Protein AF-A0A1G5U9I2-F1 (afdb_monomer_lite)

Foldseek 3Di:
DFVVVCVVVVVCVVVVCVVPVVDDDDDDTDPDDDDCVVVVNPDDDDQDPDDDDPVPDDDDDPDHDDDDDDDDPVVVVVDDPDPVCCVVDDD

Secondary structure (DSSP, 8-state):
--HHHHHHHHHHHHHHHHH-TT--------SS---TTTTT-S------SS----TTS---------------HHHHHHS-S-SGGGGGS--

Radius of gyration: 18.88 Å; chains: 1; bounding box: 39×28×46 Å

pLDDT: mean 84.23, std 10.78, range [50.5, 97.81]

Sequence (91 aa):
MVAGLTDIVGAHTRGLLARYPKVRLQLVVTDRPVDLIEERIDVALRVRRAPTSDASLTMRTLGSSRRILVAAPQVARSLTPDIAALGAVPG

Structure (mmCIF, N/CA/C/O backbone):
data_AF-A0A1G5U9I2-F1
#
_entry.id   AF-A0A1G5U9I2-F1
#
loop_
_atom_site.group_PDB
_atom_site.id
_atom_site.type_symbol
_atom_site.label_atom_id
_atom_site.label_alt_id
_atom_site.label_comp_id
_atom_site.label_asym_id
_atom_site.label_entity_id
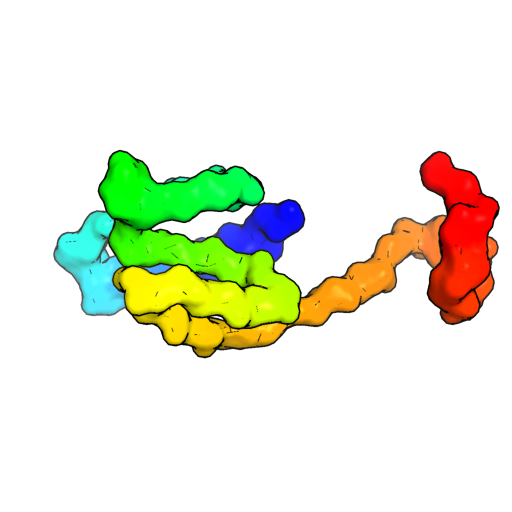_atom_site.label_seq_id
_atom_site.pdbx_PDB_ins_code
_atom_site.Cartn_x
_atom_site.Cartn_y
_atom_site.Cartn_z
_atom_site.occupancy
_atom_site.B_iso_or_equiv
_atom_site.auth_seq_id
_atom_site.auth_comp_id
_atom_site.auth_asym_id
_atom_site.auth_atom_id
_atom_site.pdbx_PDB_model_num
ATOM 1 N N . MET A 1 1 ? 0.089 3.755 -8.634 1.00 50.72 1 MET A N 1
ATOM 2 C CA . MET A 1 1 ? 0.139 2.264 -8.760 1.00 50.72 1 MET A CA 1
ATOM 3 C C . MET A 1 1 ? -0.747 1.705 -7.656 1.00 50.72 1 MET A C 1
ATOM 5 O O . MET A 1 1 ? -0.248 1.194 -6.663 1.00 50.72 1 MET A O 1
ATOM 9 N N . VAL A 1 2 ? -2.058 1.910 -7.790 1.00 50.50 2 VAL A N 1
ATOM 10 C CA . VAL A 1 2 ? -3.024 1.711 -6.691 1.00 50.50 2 VAL A CA 1
ATOM 11 C C . VAL A 1 2 ? -3.742 0.376 -6.789 1.00 50.50 2 VAL A C 1
ATOM 13 O O . VAL A 1 2 ? -4.093 -0.199 -5.767 1.00 50.50 2 VAL A O 1
ATOM 16 N N . ALA A 1 3 ? -3.902 -0.144 -8.010 1.00 55.25 3 ALA A N 1
ATOM 17 C CA . ALA A 1 3 ? -4.742 -1.307 -8.283 1.00 55.25 3 ALA A CA 1
ATOM 18 C C . ALA A 1 3 ? -4.363 -2.540 -7.441 1.00 55.25 3 ALA A C 1
ATOM 20 O O . ALA A 1 3 ? -5.227 -3.140 -6.814 1.00 55.25 3 ALA A O 1
ATOM 21 N N . GLY A 1 4 ? -3.068 -2.855 -7.326 1.00 64.88 4 GLY A N 1
ATOM 22 C CA . GLY A 1 4 ? -2.642 -4.098 -6.674 1.00 64.88 4 GLY A CA 1
ATOM 23 C C . GLY A 1 4 ? -2.893 -4.170 -5.163 1.00 64.88 4 GLY A C 1
ATOM 24 O O . GLY A 1 4 ? -3.024 -5.265 -4.627 1.00 64.88 4 GLY A O 1
ATOM 25 N N . LEU A 1 5 ? -2.958 -3.036 -4.452 1.00 72.88 5 LEU A N 1
ATOM 26 C CA . LEU A 1 5 ? -3.169 -3.062 -2.999 1.00 72.88 5 LEU A CA 1
ATOM 27 C C . LEU A 1 5 ? -4.647 -3.260 -2.644 1.00 72.88 5 LEU A C 1
ATOM 29 O O . LEU A 1 5 ? -4.945 -3.939 -1.663 1.00 72.88 5 LEU A O 1
ATOM 33 N N . THR A 1 6 ? -5.563 -2.711 -3.445 1.00 75.62 6 THR A N 1
ATOM 34 C CA . THR A 1 6 ? -7.006 -2.864 -3.222 1.00 75.62 6 THR A CA 1
ATOM 35 C C . THR A 1 6 ? -7.432 -4.325 -3.327 1.00 75.62 6 THR A C 1
ATOM 37 O O . THR A 1 6 ? -8.196 -4.779 -2.479 1.00 75.62 6 THR A O 1
ATOM 40 N N . ASP A 1 7 ? -6.882 -5.085 -4.276 1.00 79.44 7 ASP A N 1
ATOM 41 C CA . ASP A 1 7 ? -7.186 -6.515 -4.427 1.00 79.44 7 ASP A CA 1
ATOM 42 C C . ASP A 1 7 ? -6.734 -7.328 -3.202 1.00 79.44 7 ASP A C 1
ATOM 44 O O . ASP A 1 7 ? -7.488 -8.145 -2.667 1.00 79.44 7 ASP A O 1
ATOM 48 N N . ILE A 1 8 ? -5.522 -7.054 -2.702 1.00 82.88 8 ILE A N 1
ATOM 49 C CA . ILE A 1 8 ? -4.955 -7.728 -1.522 1.00 82.88 8 ILE A CA 1
ATOM 50 C C . ILE A 1 8 ? -5.787 -7.421 -0.274 1.00 82.88 8 ILE A C 1
ATOM 52 O O . ILE A 1 8 ? -6.165 -8.328 0.468 1.00 82.88 8 ILE A O 1
ATOM 56 N N . VAL A 1 9 ? -6.085 -6.142 -0.033 1.00 85.75 9 VAL A N 1
ATOM 57 C CA . VAL A 1 9 ? -6.856 -5.717 1.142 1.00 85.75 9 VAL A CA 1
ATOM 58 C C . VAL A 1 9 ? -8.291 -6.227 1.047 1.00 85.75 9 VAL A C 1
ATOM 60 O O . VAL A 1 9 ? -8.814 -6.773 2.021 1.00 85.75 9 VAL A O 1
ATOM 63 N N . GLY A 1 10 ? -8.906 -6.115 -0.131 1.00 85.19 10 GLY A N 1
ATOM 64 C CA . GLY A 1 10 ? -10.265 -6.566 -0.417 1.00 85.19 10 GLY A CA 1
ATOM 65 C C . GLY A 1 10 ? -10.469 -8.032 -0.052 1.00 85.19 10 GLY A C 1
ATOM 66 O O . GLY A 1 10 ? -11.412 -8.351 0.676 1.00 85.19 10 GLY A O 1
ATOM 67 N N . ALA A 1 11 ? -9.528 -8.902 -0.432 1.00 86.19 11 ALA A N 1
ATOM 68 C CA . ALA A 1 11 ? -9.568 -10.328 -0.113 1.00 86.19 11 ALA A CA 1
ATOM 69 C C . ALA A 1 11 ? -9.638 -10.628 1.399 1.00 86.19 11 ALA A C 1
ATOM 71 O O . ALA A 1 11 ? -10.111 -11.692 1.796 1.00 86.19 11 ALA A O 1
ATOM 72 N N . HIS A 1 12 ? -9.177 -9.718 2.263 1.00 89.94 12 HIS A N 1
ATOM 73 C CA . HIS A 1 12 ? -9.129 -9.924 3.716 1.00 89.94 12 HIS A CA 1
ATOM 74 C C . HIS A 1 12 ? -10.288 -9.2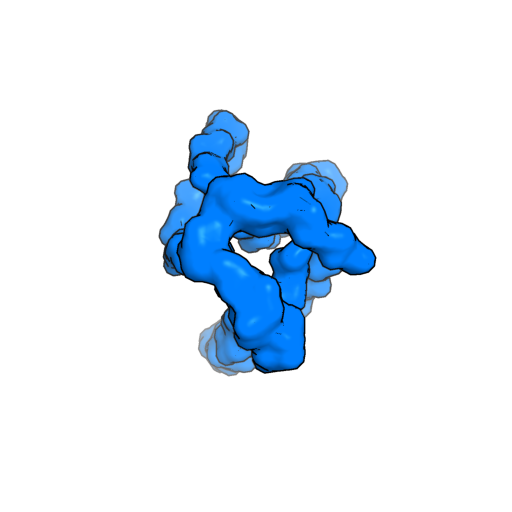59 4.470 1.00 89.94 12 HIS A C 1
ATOM 76 O O . HIS A 1 12 ? -10.612 -9.677 5.585 1.00 89.94 12 HIS A O 1
ATOM 82 N N . THR A 1 13 ? -10.958 -8.270 3.869 1.00 90.81 13 THR A N 1
ATOM 83 C CA . THR A 1 13 ? -12.058 -7.532 4.518 1.00 90.81 13 THR A CA 1
ATOM 84 C C . THR A 1 13 ? -13.201 -8.440 4.965 1.00 90.81 13 THR A C 1
ATOM 86 O O . THR A 1 13 ? -13.686 -8.313 6.087 1.00 90.81 13 THR A O 1
ATOM 89 N N . ARG A 1 14 ? -13.591 -9.414 4.134 1.00 90.88 14 ARG A N 1
ATOM 90 C CA . ARG A 1 14 ? -14.667 -10.359 4.460 1.00 90.88 14 ARG A CA 1
ATOM 91 C C . ARG A 1 14 ? -14.358 -11.167 5.720 1.00 90.88 14 ARG A C 1
ATOM 93 O O . ARG A 1 14 ? -15.211 -11.284 6.594 1.00 90.88 14 ARG A O 1
ATOM 100 N N . GLY A 1 15 ? -13.141 -11.703 5.822 1.00 94.31 15 GLY A N 1
ATOM 101 C CA . GLY A 1 15 ? -12.704 -12.469 6.991 1.00 94.31 15 GLY A CA 1
ATOM 102 C C . GLY A 1 15 ? -12.626 -11.608 8.252 1.00 94.31 15 GLY A C 1
ATOM 103 O O . GLY A 1 15 ? -13.035 -12.051 9.324 1.00 94.31 15 GLY A O 1
ATOM 104 N N . LEU A 1 16 ? -12.169 -10.359 8.114 1.00 94.06 16 LEU A N 1
ATOM 105 C CA . LEU A 1 16 ? -12.130 -9.392 9.209 1.00 94.06 16 LEU A CA 1
ATOM 106 C C . LEU A 1 16 ? -13.535 -9.107 9.755 1.00 94.06 16 LEU A C 1
ATOM 108 O O . LEU A 1 16 ? -13.756 -9.241 10.954 1.00 94.06 16 LEU A O 1
ATOM 112 N N . LEU A 1 17 ? -14.485 -8.753 8.887 1.00 95.62 17 LEU A N 1
ATOM 113 C CA . LEU A 1 17 ? -15.848 -8.403 9.297 1.00 95.62 17 LEU A CA 1
ATOM 114 C C . LEU A 1 17 ? -16.610 -9.607 9.865 1.00 95.62 17 LEU A C 1
ATOM 116 O O . LEU A 1 17 ? -17.360 -9.453 10.824 1.00 95.62 17 LEU A O 1
ATOM 120 N N . ALA A 1 18 ? -16.375 -10.811 9.334 1.00 96.25 18 ALA A N 1
ATOM 121 C CA . ALA A 1 18 ? -16.944 -12.038 9.891 1.00 96.25 18 ALA A CA 1
ATOM 122 C C . ALA A 1 18 ? -16.398 -12.346 11.297 1.00 96.25 18 ALA A C 1
ATOM 124 O O . ALA A 1 18 ? -17.151 -12.746 12.182 1.00 96.25 18 ALA A O 1
ATOM 125 N N . ARG A 1 19 ? -15.092 -12.143 11.518 1.00 97.81 19 ARG A N 1
ATOM 126 C CA . ARG A 1 19 ? -14.448 -12.371 12.820 1.00 97.81 19 ARG A CA 1
ATOM 127 C C . ARG A 1 19 ? -14.773 -11.277 13.842 1.00 97.81 19 ARG A C 1
ATOM 129 O O . ARG A 1 19 ? -14.817 -11.562 15.036 1.00 97.81 19 ARG A O 1
ATOM 136 N N . TYR A 1 20 ? -14.998 -10.045 13.388 1.00 97.25 20 TYR A N 1
ATOM 137 C CA . TYR A 1 20 ? -15.229 -8.869 14.229 1.00 97.25 20 TYR A CA 1
ATOM 138 C C . TYR A 1 20 ? -16.496 -8.107 13.795 1.00 97.25 20 TYR A C 1
ATOM 140 O O . TYR A 1 20 ? -16.405 -7.005 13.257 1.00 97.25 20 TYR A O 1
ATOM 148 N N . PRO A 1 21 ? -17.700 -8.636 14.077 1.00 96.12 21 PRO A N 1
ATOM 149 C CA . PRO A 1 21 ? -18.960 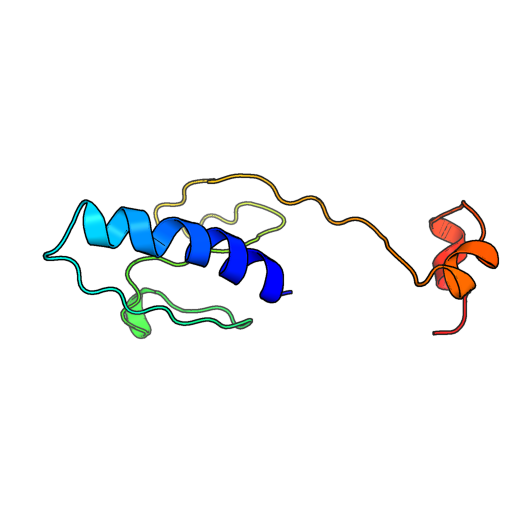-8.111 13.530 1.00 96.12 21 PRO A CA 1
ATOM 150 C C . PRO A 1 21 ? -19.356 -6.716 14.038 1.00 96.12 21 PRO A C 1
ATOM 152 O O . PRO A 1 21 ? -20.231 -6.075 13.468 1.00 96.12 21 PRO A O 1
ATOM 155 N N . LYS A 1 22 ? -18.729 -6.232 15.117 1.00 97.56 22 LYS A N 1
ATOM 156 C CA . LYS A 1 22 ? -18.953 -4.877 15.650 1.00 97.56 22 LYS A CA 1
ATOM 157 C C . LYS A 1 22 ? -18.091 -3.811 14.962 1.00 97.56 22 LYS A C 1
ATOM 159 O O . LYS A 1 22 ? -18.299 -2.624 15.197 1.00 97.56 22 LYS A O 1
ATOM 164 N N . VAL A 1 23 ? -17.112 -4.214 14.150 1.00 95.38 23 VAL A N 1
ATOM 165 C CA . VAL A 1 23 ? -16.245 -3.287 13.417 1.00 95.38 23 VAL A CA 1
ATOM 166 C C . VAL A 1 23 ? -17.017 -2.705 12.239 1.00 95.38 23 VAL A C 1
ATOM 168 O O . VAL A 1 23 ? -17.592 -3.436 11.436 1.00 95.38 23 VAL A O 1
ATOM 171 N N . ARG A 1 24 ? -16.986 -1.377 12.106 1.00 94.12 24 ARG A N 1
ATOM 172 C CA . ARG A 1 24 ? -17.385 -0.680 10.880 1.00 94.12 24 ARG A CA 1
ATOM 173 C C . ARG A 1 24 ? -16.124 -0.294 10.127 1.00 94.12 24 ARG A C 1
ATOM 175 O O . ARG A 1 24 ? -15.258 0.363 10.693 1.00 94.12 24 ARG A O 1
ATOM 182 N N . LEU A 1 25 ? -16.021 -0.723 8.875 1.00 93.06 25 LEU A N 1
ATOM 183 C CA . LEU A 1 25 ? -14.848 -0.484 8.044 1.00 93.06 25 LEU A CA 1
ATOM 184 C C . LEU A 1 25 ? -15.163 0.581 6.992 1.00 93.06 25 LEU A C 1
ATOM 186 O O . LEU A 1 25 ? -16.079 0.404 6.193 1.00 93.06 25 LEU A O 1
ATOM 190 N N . GLN A 1 26 ? -14.373 1.651 6.971 1.00 92.69 26 GLN A N 1
ATOM 191 C CA . GLN A 1 26 ? -14.349 2.632 5.890 1.00 92.69 26 GLN A CA 1
ATOM 192 C C . GLN A 1 26 ? -12.998 2.533 5.182 1.00 92.69 26 GLN A C 1
ATOM 194 O O . GLN A 1 26 ? -11.951 2.629 5.817 1.00 92.69 26 GLN A O 1
ATOM 199 N N . LEU A 1 27 ? -13.021 2.317 3.867 1.00 91.25 27 LEU A N 1
ATOM 200 C CA . LEU A 1 27 ? -11.819 2.230 3.041 1.00 91.25 27 LEU A CA 1
ATOM 201 C C . LEU A 1 27 ? -11.754 3.437 2.112 1.00 91.25 27 LEU A C 1
ATOM 203 O O . LEU A 1 27 ? -12.681 3.686 1.346 1.00 91.25 27 LEU A O 1
ATOM 207 N N . VAL A 1 28 ? -10.638 4.158 2.171 1.00 90.69 28 VAL A N 1
ATOM 208 C CA . VAL A 1 28 ? -10.328 5.266 1.265 1.00 90.69 28 VAL A CA 1
ATOM 209 C C . VAL A 1 28 ? -9.114 4.868 0.441 1.00 90.69 28 VAL A C 1
ATOM 211 O O . VAL A 1 28 ? -8.069 4.512 0.984 1.00 90.69 28 VAL A O 1
ATOM 214 N N . VAL A 1 29 ? -9.263 4.910 -0.880 1.00 90.25 29 VAL A N 1
ATOM 215 C CA . VAL A 1 29 ? -8.219 4.519 -1.828 1.00 90.25 29 VAL A CA 1
ATOM 216 C C . VAL A 1 29 ? -7.732 5.770 -2.542 1.00 90.25 29 VAL A C 1
ATOM 218 O O . VAL A 1 29 ? -8.508 6.455 -3.205 1.00 90.25 29 VAL A O 1
ATOM 221 N N . THR A 1 30 ? -6.448 6.087 -2.394 1.00 88.88 30 THR A N 1
ATOM 222 C CA . THR A 1 30 ? -5.860 7.283 -2.999 1.00 88.88 30 THR A CA 1
ATOM 223 C C . THR A 1 30 ? -4.368 7.115 -3.290 1.00 88.88 30 THR A C 1
ATOM 225 O O . THR A 1 30 ? -3.674 6.373 -2.597 1.00 88.88 30 THR A O 1
ATOM 228 N N . ASP A 1 31 ? -3.881 7.802 -4.329 1.00 84.81 31 ASP A N 1
ATOM 229 C CA . ASP A 1 31 ? -2.456 7.881 -4.690 1.00 84.81 31 ASP A CA 1
ATOM 230 C C . ASP A 1 31 ? -1.719 9.013 -3.950 1.00 84.81 31 ASP A C 1
ATOM 232 O O . ASP A 1 31 ? -0.485 9.040 -3.943 1.00 84.81 31 ASP A O 1
ATOM 236 N N . ARG A 1 32 ? -2.441 9.968 -3.339 1.00 86.06 32 ARG A N 1
ATOM 237 C CA . ARG A 1 32 ? -1.796 11.087 -2.642 1.00 86.06 32 ARG A CA 1
ATOM 238 C C . ARG A 1 32 ? -1.297 10.675 -1.253 1.00 86.06 32 ARG A C 1
ATOM 240 O O . ARG A 1 32 ? -1.873 9.788 -0.619 1.00 86.06 32 ARG A O 1
ATOM 247 N N . PRO A 1 33 ? -0.259 11.343 -0.728 1.00 83.06 33 PRO A N 1
ATOM 248 C CA . PRO A 1 33 ? 0.021 11.308 0.699 1.00 83.06 33 PRO A CA 1
ATOM 249 C C . PRO A 1 33 ? -1.222 11.728 1.499 1.00 83.06 33 PRO A C 1
ATOM 251 O O . PRO A 1 33 ? -1.919 12.672 1.120 1.00 83.06 33 PRO A O 1
ATOM 254 N N . VAL A 1 34 ? -1.481 11.004 2.587 1.00 88.62 34 VAL A N 1
ATOM 255 C CA . VAL A 1 34 ? -2.549 11.312 3.549 1.00 88.62 34 VAL A CA 1
ATOM 256 C C . VAL A 1 34 ? -1.936 11.705 4.885 1.00 88.62 34 VAL A C 1
ATOM 258 O O . VAL A 1 34 ? -0.970 11.072 5.324 1.00 88.62 34 VAL A O 1
ATOM 261 N N . ASP A 1 35 ? -2.475 12.724 5.529 1.00 88.88 35 ASP A N 1
ATOM 262 C CA . ASP A 1 35 ? -2.166 13.019 6.923 1.00 88.88 35 ASP A CA 1
ATOM 263 C C . ASP A 1 35 ? -3.137 12.227 7.804 1.00 88.88 35 ASP A C 1
ATOM 265 O O . ASP A 1 35 ? -4.348 12.403 7.712 1.00 88.88 35 ASP A O 1
ATOM 269 N N . LEU A 1 36 ? -2.625 11.298 8.617 1.00 90.50 36 LEU A N 1
ATOM 270 C CA . LEU A 1 36 ? -3.495 10.436 9.425 1.00 90.50 36 LEU A CA 1
ATOM 271 C C . LEU A 1 36 ? -4.263 11.224 10.496 1.00 90.50 36 LEU A C 1
ATOM 273 O O . LEU A 1 36 ? -5.388 10.854 10.827 1.00 90.50 36 LEU A O 1
ATOM 277 N N . ILE A 1 37 ? -3.669 12.297 11.023 1.00 90.00 37 ILE A N 1
ATOM 278 C CA . ILE A 1 37 ? -4.236 13.074 12.125 1.00 90.00 37 ILE A CA 1
ATOM 279 C C . ILE A 1 37 ? -5.290 14.032 11.577 1.00 90.00 37 ILE A C 1
ATOM 281 O O . ILE A 1 37 ? -6.455 13.947 11.968 1.00 90.00 37 ILE A O 1
ATOM 285 N N . GLU A 1 38 ? -4.906 14.894 10.634 1.00 92.56 38 GLU A N 1
ATOM 286 C CA . GLU A 1 38 ? -5.801 15.917 10.075 1.00 92.56 38 GLU A CA 1
ATOM 287 C C . GLU A 1 38 ? -6.998 15.294 9.343 1.00 92.56 38 GLU A C 1
ATOM 289 O O . GLU A 1 38 ? -8.123 15.790 9.421 1.00 92.56 38 GLU A O 1
ATOM 294 N N . GLU A 1 39 ? -6.793 14.154 8.677 1.00 92.69 39 GLU A N 1
ATOM 295 C CA . GLU A 1 39 ? -7.844 13.483 7.905 1.00 92.69 39 GLU A CA 1
ATOM 296 C C . GLU A 1 39 ? -8.610 12.417 8.699 1.00 92.69 39 GLU A C 1
ATOM 298 O O . GLU A 1 39 ? -9.503 11.772 8.147 1.00 92.69 39 GLU A O 1
ATOM 303 N N . ARG A 1 40 ? -8.294 12.238 9.991 1.00 93.69 40 ARG A N 1
ATOM 304 C CA . ARG A 1 40 ? -8.935 11.261 10.890 1.00 93.69 40 ARG A CA 1
ATOM 305 C C . ARG A 1 40 ? -8.893 9.831 10.336 1.00 93.69 40 ARG A C 1
ATOM 307 O O . ARG A 1 40 ? -9.900 9.125 10.328 1.00 93.69 40 ARG A O 1
ATOM 314 N N . ILE A 1 41 ? -7.723 9.417 9.854 1.00 94.12 41 ILE A N 1
ATOM 315 C CA . ILE A 1 41 ? -7.471 8.067 9.344 1.00 94.12 41 ILE A CA 1
ATOM 316 C C . ILE A 1 41 ? -6.707 7.278 10.404 1.00 94.12 41 ILE A C 1
ATOM 318 O O . ILE A 1 41 ? -5.597 7.646 10.772 1.00 94.12 41 ILE A O 1
ATOM 322 N N . ASP A 1 42 ? -7.262 6.149 10.845 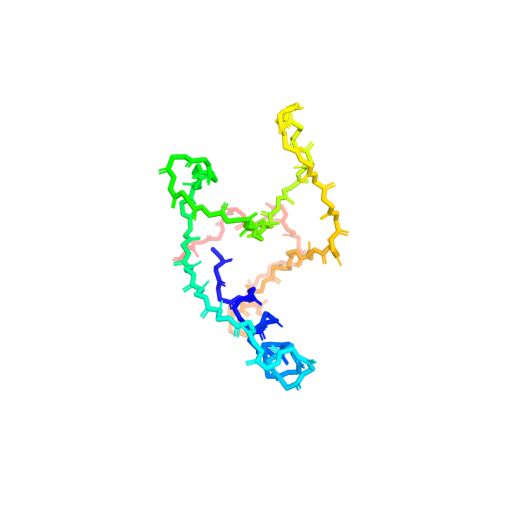1.00 93.06 42 ASP A N 1
ATOM 323 C CA . ASP A 1 42 ? -6.624 5.319 11.877 1.00 93.06 42 ASP A CA 1
ATOM 324 C C . ASP A 1 42 ? -5.399 4.553 11.350 1.00 93.06 42 ASP A C 1
ATOM 326 O O . ASP A 1 42 ? -4.411 4.355 12.056 1.00 93.06 42 ASP A O 1
ATOM 330 N N . VAL A 1 43 ? -5.467 4.077 10.101 1.00 92.12 43 VAL A N 1
ATOM 331 C CA . VAL A 1 43 ? -4.437 3.224 9.492 1.00 92.12 43 VAL A CA 1
ATOM 332 C C . VAL A 1 43 ? -4.233 3.593 8.028 1.00 92.12 43 VAL A C 1
ATOM 334 O O . VAL A 1 43 ? -5.167 3.572 7.230 1.00 92.12 43 VAL A O 1
ATOM 337 N N . ALA A 1 44 ? -2.978 3.843 7.651 1.00 91.12 44 ALA A N 1
ATOM 338 C CA . ALA A 1 44 ? -2.576 4.042 6.264 1.00 91.12 44 ALA A CA 1
ATOM 339 C C . ALA A 1 44 ? -1.730 2.860 5.780 1.00 91.12 44 ALA A C 1
ATOM 341 O O . ALA A 1 44 ? -0.632 2.612 6.281 1.00 91.12 44 ALA A O 1
ATOM 342 N N . LEU A 1 45 ? -2.211 2.159 4.754 1.00 89.81 45 LEU A N 1
ATOM 343 C CA . LEU A 1 45 ? -1.437 1.137 4.055 1.00 89.81 45 LEU A CA 1
ATOM 344 C C . LEU A 1 45 ? -0.680 1.784 2.896 1.00 89.81 45 LEU A C 1
ATOM 346 O O . LEU A 1 45 ? -1.271 2.432 2.035 1.00 89.81 45 LEU A O 1
ATOM 350 N N . ARG A 1 46 ? 0.649 1.646 2.889 1.00 85.19 46 ARG A N 1
ATOM 351 C CA . ARG A 1 46 ? 1.532 2.341 1.945 1.00 85.19 46 ARG A CA 1
ATOM 352 C C . ARG A 1 46 ? 2.568 1.386 1.373 1.00 85.19 46 ARG A C 1
ATOM 354 O O . ARG A 1 46 ? 3.236 0.673 2.114 1.00 85.19 46 ARG A O 1
ATOM 361 N N . VAL A 1 47 ? 2.769 1.448 0.059 1.00 84.25 47 VAL A N 1
ATOM 362 C CA . VAL A 1 47 ? 3.924 0.826 -0.599 1.00 84.25 47 VAL A CA 1
ATOM 363 C C . VAL A 1 47 ? 5.016 1.885 -0.724 1.00 84.25 47 VAL A C 1
ATOM 365 O O . VAL A 1 47 ? 4.882 2.846 -1.482 1.00 84.25 47 VAL A O 1
ATOM 368 N N . ARG A 1 48 ? 6.094 1.739 0.050 1.00 77.69 48 ARG A N 1
ATOM 369 C CA . ARG A 1 48 ? 7.244 2.657 0.069 1.00 77.69 48 ARG A CA 1
ATOM 370 C C . ARG A 1 48 ? 8.497 1.946 -0.447 1.00 77.69 48 ARG A C 1
ATOM 372 O O . ARG A 1 48 ? 8.612 0.732 -0.323 1.00 77.69 48 ARG A O 1
ATOM 379 N N . ARG A 1 49 ? 9.440 2.711 -1.011 1.00 72.56 49 ARG A N 1
ATOM 380 C CA . ARG A 1 49 ? 10.774 2.202 -1.392 1.00 72.56 49 ARG A CA 1
ATOM 381 C C . ARG A 1 49 ? 11.718 2.073 -0.193 1.00 72.56 49 ARG A C 1
ATOM 383 O O . ARG A 1 49 ? 12.582 1.210 -0.209 1.00 72.56 49 ARG A O 1
ATOM 390 N N . ALA A 1 50 ? 11.533 2.906 0.827 1.00 69.69 50 ALA A N 1
ATOM 391 C CA . ALA A 1 50 ? 12.281 2.864 2.076 1.00 69.69 50 ALA A CA 1
ATOM 392 C C . ALA A 1 50 ? 11.349 3.211 3.250 1.00 69.69 50 ALA A C 1
ATOM 394 O O . ALA A 1 50 ? 10.401 3.981 3.051 1.00 69.69 50 ALA A O 1
ATOM 395 N N . PRO A 1 51 ? 11.592 2.672 4.456 1.00 63.22 51 PRO A N 1
ATOM 396 C CA . PRO A 1 51 ? 10.927 3.144 5.657 1.00 63.22 51 PRO A CA 1
ATOM 397 C C . PRO A 1 51 ? 11.465 4.543 5.983 1.00 63.22 51 PRO A C 1
ATOM 399 O O . PRO A 1 51 ? 12.604 4.684 6.415 1.00 63.22 51 PRO A O 1
ATOM 402 N N . THR A 1 52 ? 10.673 5.585 5.755 1.00 61.25 52 THR A N 1
ATOM 403 C CA . THR A 1 52 ? 10.920 6.893 6.368 1.00 61.25 52 THR A CA 1
ATOM 404 C C . THR A 1 52 ? 10.213 6.915 7.717 1.00 61.25 52 THR A C 1
ATOM 406 O O . THR A 1 52 ? 9.010 6.662 7.786 1.00 61.25 52 THR A O 1
ATOM 409 N N . SER A 1 53 ? 10.959 7.150 8.797 1.00 56.03 53 SER A N 1
ATOM 410 C CA . SER A 1 53 ? 10.380 7.316 10.127 1.00 56.03 53 SER A CA 1
ATOM 411 C C . SER A 1 53 ? 9.846 8.738 10.261 1.00 56.03 53 SER A C 1
ATOM 413 O O . SER A 1 53 ? 10.623 9.669 10.464 1.00 56.03 53 SER A O 1
ATOM 415 N N . ASP A 1 54 ? 8.530 8.910 10.180 1.00 61.38 54 ASP A N 1
ATOM 416 C CA . ASP A 1 54 ? 7.919 9.988 10.953 1.00 61.38 54 ASP A CA 1
ATOM 417 C C . ASP A 1 54 ? 7.947 9.526 12.406 1.00 61.38 54 ASP A C 1
ATOM 419 O O . ASP A 1 54 ? 7.281 8.555 12.761 1.00 61.38 54 ASP A O 1
ATOM 423 N N . ALA A 1 55 ? 8.779 10.162 13.234 1.00 61.06 55 ALA A N 1
ATOM 424 C CA . ALA A 1 55 ? 9.013 9.745 14.620 1.00 61.06 55 ALA A CA 1
ATOM 425 C C . ALA A 1 55 ? 7.735 9.747 15.486 1.00 61.06 55 ALA A C 1
ATOM 427 O O . ALA A 1 55 ? 7.718 9.153 16.561 1.00 61.06 55 ALA A O 1
ATOM 428 N N . SER A 1 56 ? 6.662 10.388 15.013 1.00 73.69 56 SER A N 1
ATOM 429 C CA . SER A 1 56 ? 5.346 10.447 15.650 1.00 73.69 56 SER A CA 1
ATOM 430 C C . SER A 1 56 ? 4.431 9.253 15.339 1.00 73.69 56 SER A C 1
ATOM 432 O O . SER A 1 56 ? 3.388 9.119 15.977 1.00 73.69 56 SER A O 1
ATOM 434 N N . LEU A 1 57 ? 4.782 8.381 14.386 1.00 82.69 57 LEU A N 1
ATOM 435 C CA . LEU A 1 57 ? 3.913 7.298 13.919 1.00 82.69 57 LEU A CA 1
ATOM 436 C C . LEU A 1 57 ? 4.567 5.924 14.074 1.00 82.69 57 LEU A C 1
ATOM 438 O O . LEU A 1 57 ? 5.721 5.700 13.709 1.00 82.69 57 LEU A O 1
ATOM 442 N N . THR A 1 58 ? 3.785 4.954 14.556 1.00 87.62 58 THR A N 1
ATOM 443 C CA . THR A 1 58 ? 4.217 3.552 14.573 1.00 87.62 58 THR A CA 1
ATOM 444 C C . THR A 1 58 ? 4.064 2.950 13.183 1.00 87.62 58 THR A C 1
ATOM 446 O O . THR A 1 58 ? 2.984 2.970 12.595 1.00 87.62 58 THR A O 1
ATOM 449 N N . MET A 1 59 ? 5.140 2.357 12.671 1.00 88.31 59 MET A N 1
ATOM 450 C CA . MET A 1 59 ? 5.158 1.709 11.365 1.00 88.31 59 MET A CA 1
ATOM 451 C C . MET A 1 59 ? 5.449 0.217 11.502 1.00 88.31 59 MET A C 1
ATOM 453 O O . MET A 1 59 ? 6.343 -0.195 12.239 1.00 88.31 59 MET A O 1
ATOM 457 N N . ARG A 1 60 ? 4.716 -0.599 10.739 1.00 87.94 60 ARG A N 1
ATOM 458 C CA . ARG A 1 60 ? 4.937 -2.044 10.642 1.00 87.94 60 ARG A CA 1
ATOM 459 C C . ARG A 1 60 ? 4.966 -2.484 9.184 1.00 87.94 60 ARG A C 1
ATOM 461 O O . ARG A 1 60 ? 4.021 -2.245 8.437 1.00 87.94 60 ARG A O 1
ATOM 468 N N . THR A 1 61 ? 6.025 -3.190 8.801 1.00 88.25 61 THR A N 1
ATOM 469 C CA . THR A 1 61 ? 6.121 -3.830 7.484 1.00 88.25 61 THR A CA 1
ATOM 470 C C . THR A 1 61 ? 5.218 -5.061 7.439 1.00 88.25 61 THR A C 1
ATOM 472 O O . THR A 1 61 ? 5.366 -5.971 8.254 1.00 88.25 61 THR A O 1
ATOM 475 N N . LEU A 1 62 ? 4.283 -5.093 6.485 1.00 89.12 62 LEU A N 1
ATOM 476 C CA . LEU A 1 62 ? 3.386 -6.237 6.254 1.00 89.12 62 LEU A CA 1
ATOM 477 C C . LEU A 1 62 ? 3.898 -7.189 5.164 1.00 89.12 62 LEU A C 1
ATOM 479 O O . LEU A 1 62 ? 3.471 -8.335 5.091 1.00 89.12 62 LEU A O 1
ATOM 483 N N . GLY A 1 63 ? 4.812 -6.719 4.319 1.00 87.94 63 GLY A N 1
ATOM 484 C CA . GLY A 1 63 ? 5.386 -7.485 3.224 1.00 87.94 63 GLY A CA 1
ATOM 485 C C . GLY A 1 63 ? 6.263 -6.610 2.338 1.00 87.94 63 GLY A C 1
ATOM 486 O O . GLY A 1 63 ? 6.452 -5.423 2.608 1.00 87.94 63 GLY A O 1
ATOM 487 N N . SER A 1 64 ? 6.787 -7.199 1.266 1.00 86.44 64 SER A N 1
ATOM 488 C CA . SER A 1 64 ? 7.535 -6.481 0.234 1.00 86.44 64 SER A CA 1
ATOM 489 C C . SER A 1 64 ? 6.836 -6.613 -1.115 1.00 86.44 64 SER A C 1
ATOM 491 O O . SER A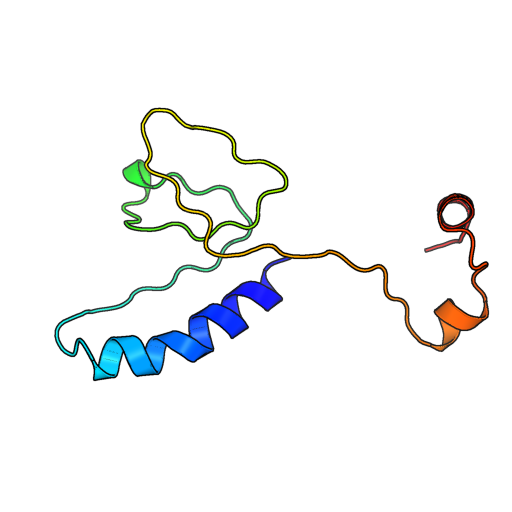 1 64 ? 6.216 -7.630 -1.415 1.00 86.44 64 SER A O 1
ATOM 493 N N . SER A 1 65 ? 6.929 -5.565 -1.930 1.00 83.44 65 SER A N 1
ATOM 494 C CA . SER A 1 65 ? 6.450 -5.570 -3.310 1.00 83.44 65 SER A CA 1
ATOM 495 C C . SER A 1 65 ? 7.652 -5.493 -4.243 1.00 83.44 65 SER A C 1
ATOM 497 O O . SER A 1 65 ? 8.525 -4.641 -4.064 1.00 83.44 65 SER A O 1
ATOM 499 N N . ARG A 1 66 ? 7.701 -6.381 -5.240 1.00 84.19 66 ARG A N 1
ATOM 500 C CA . ARG A 1 66 ? 8.686 -6.321 -6.323 1.00 84.19 66 ARG A CA 1
ATOM 501 C C . ARG A 1 66 ? 8.044 -5.662 -7.530 1.00 84.19 66 ARG A C 1
ATOM 503 O O . ARG A 1 66 ? 6.980 -6.079 -7.976 1.00 84.19 66 ARG A O 1
ATOM 510 N N . ARG A 1 67 ? 8.707 -4.643 -8.070 1.00 83.19 67 ARG A N 1
ATOM 511 C CA . ARG A 1 67 ? 8.350 -4.102 -9.381 1.00 83.19 67 ARG A CA 1
ATOM 512 C C . ARG A 1 67 ? 9.066 -4.931 -10.433 1.00 83.19 67 ARG A C 1
ATOM 514 O O . ARG A 1 67 ? 10.278 -5.097 -10.345 1.00 83.19 67 ARG A O 1
ATOM 521 N N . ILE A 1 68 ? 8.309 -5.435 -11.396 1.00 86.25 68 ILE A N 1
ATOM 522 C CA . ILE A 1 68 ? 8.843 -6.110 -12.574 1.00 86.25 68 ILE A CA 1
ATOM 523 C C . ILE A 1 68 ? 8.534 -5.260 -13.799 1.00 86.25 68 ILE A C 1
ATOM 525 O O . ILE A 1 68 ? 7.489 -4.609 -13.862 1.00 86.25 68 ILE A O 1
ATOM 529 N N . LEU A 1 69 ? 9.464 -5.241 -14.745 1.00 86.19 69 LEU A N 1
ATOM 530 C CA . LEU A 1 69 ? 9.226 -4.640 -16.043 1.00 86.19 69 LEU A CA 1
ATOM 531 C C . LEU A 1 69 ? 8.436 -5.633 -16.894 1.00 86.19 69 LEU A C 1
ATOM 533 O O . LEU A 1 69 ? 8.807 -6.800 -16.997 1.00 86.19 69 LEU A O 1
ATOM 537 N N . VAL A 1 70 ? 7.346 -5.162 -17.486 1.00 88.81 70 VAL A N 1
ATOM 538 C CA . VAL A 1 70 ? 6.501 -5.946 -18.386 1.00 88.81 70 VAL A CA 1
ATOM 539 C C . VAL A 1 70 ? 6.193 -5.119 -19.624 1.00 88.81 70 VAL A C 1
ATOM 541 O O . VAL A 1 70 ? 6.126 -3.893 -19.556 1.00 88.81 70 VAL A O 1
ATOM 544 N N . ALA A 1 71 ? 5.997 -5.796 -20.747 1.00 88.69 71 ALA A N 1
ATOM 545 C CA . ALA A 1 71 ? 5.591 -5.193 -22.006 1.00 88.69 71 ALA A CA 1
ATOM 546 C C . ALA A 1 71 ? 4.584 -6.115 -22.700 1.00 88.69 71 ALA A C 1
ATOM 548 O O . ALA A 1 71 ? 4.560 -7.323 -22.446 1.00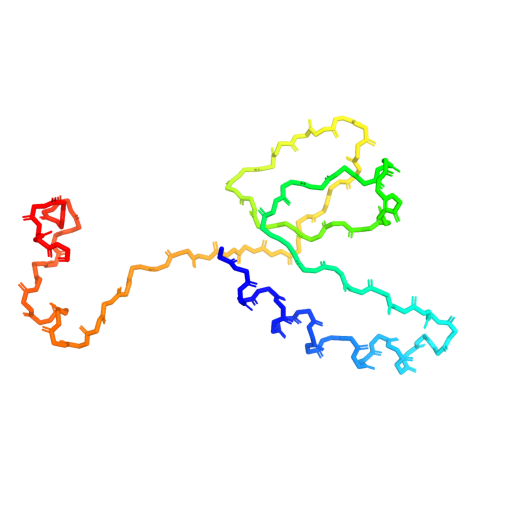 88.69 71 ALA A O 1
ATOM 549 N N . ALA A 1 72 ? 3.758 -5.557 -23.587 1.00 91.50 72 ALA A N 1
ATOM 550 C CA . ALA A 1 72 ? 2.910 -6.375 -24.448 1.00 91.50 72 ALA A CA 1
ATOM 551 C C . ALA A 1 72 ? 3.785 -7.356 -25.257 1.00 91.50 72 ALA A C 1
ATOM 553 O O . ALA A 1 72 ? 4.891 -6.978 -25.652 1.00 91.50 72 ALA A O 1
ATOM 554 N N . PRO A 1 73 ? 3.319 -8.585 -25.560 1.00 92.81 73 PRO A N 1
ATOM 555 C CA . PRO A 1 73 ? 4.148 -9.593 -26.227 1.00 92.81 73 PRO A CA 1
ATOM 556 C C . PRO A 1 73 ? 4.777 -9.116 -27.541 1.00 92.81 73 PRO A C 1
ATOM 558 O O . PRO A 1 73 ? 5.891 -9.509 -27.869 1.00 92.81 73 PRO A O 1
ATOM 561 N N . GLN A 1 74 ? 4.071 -8.261 -28.285 1.00 91.88 74 GLN A N 1
ATOM 562 C CA . GLN A 1 74 ? 4.555 -7.673 -29.536 1.00 91.88 74 GLN A CA 1
ATOM 563 C C . GLN A 1 74 ? 5.755 -6.748 -29.301 1.00 91.88 74 GLN A C 1
ATOM 565 O O . GLN A 1 74 ? 6.763 -6.887 -29.983 1.00 91.88 74 GLN A O 1
ATOM 570 N N . VAL A 1 75 ? 5.670 -5.877 -28.291 1.00 89.12 75 VAL A N 1
ATOM 571 C CA . VAL A 1 75 ? 6.756 -4.969 -27.900 1.00 89.12 75 VAL A CA 1
ATOM 572 C C . VAL A 1 75 ? 7.925 -5.766 -27.330 1.00 89.12 75 VAL A C 1
ATOM 574 O O . VAL A 1 75 ? 9.055 -5.588 -27.757 1.00 89.12 75 VAL A O 1
ATOM 577 N N . ALA A 1 76 ? 7.666 -6.713 -26.425 1.00 89.25 76 ALA A N 1
ATOM 578 C CA . ALA A 1 76 ? 8.713 -7.505 -25.779 1.00 89.25 76 ALA A CA 1
ATOM 579 C C . ALA A 1 76 ? 9.622 -8.245 -26.780 1.00 89.25 76 ALA A C 1
ATOM 581 O O . ALA A 1 76 ? 10.818 -8.364 -26.543 1.00 89.25 76 ALA A O 1
ATOM 582 N N . ARG A 1 77 ? 9.073 -8.710 -27.910 1.00 89.06 77 ARG A N 1
ATOM 583 C CA . ARG A 1 77 ? 9.837 -9.399 -28.966 1.00 89.06 77 ARG A CA 1
ATOM 584 C C . ARG A 1 77 ? 10.773 -8.484 -29.752 1.00 89.06 77 ARG A C 1
ATOM 586 O O . ARG A 1 77 ? 11.746 -8.979 -30.306 1.00 89.06 77 ARG A O 1
ATOM 593 N N . SER A 1 78 ? 10.469 -7.190 -29.840 1.00 85.44 78 SER A N 1
ATOM 594 C CA . SER A 1 78 ? 11.321 -6.207 -30.520 1.00 85.44 78 SER A CA 1
ATOM 595 C C . SER A 1 78 ? 12.362 -5.572 -29.596 1.00 85.44 78 SER A C 1
ATOM 597 O O . SER A 1 78 ? 13.207 -4.817 -30.068 1.00 85.44 78 SER A O 1
ATOM 599 N N . LEU A 1 79 ? 12.294 -5.837 -28.288 1.00 86.69 79 LEU A N 1
ATOM 600 C CA . LEU A 1 79 ? 13.225 -5.288 -27.307 1.00 86.69 79 LEU A CA 1
ATOM 601 C C . LEU A 1 79 ? 14.489 -6.145 -27.189 1.00 86.69 79 LEU A C 1
ATOM 603 O O . LEU A 1 79 ? 14.459 -7.370 -27.294 1.00 86.69 79 LEU A O 1
ATOM 607 N N . THR A 1 80 ? 15.604 -5.478 -26.899 1.00 82.69 80 THR A N 1
ATOM 608 C CA . THR A 1 80 ? 16.830 -6.135 -26.435 1.00 82.69 80 THR A CA 1
ATOM 609 C C . THR A 1 80 ? 16.668 -6.590 -24.977 1.00 82.69 80 THR A C 1
ATOM 611 O O . THR A 1 80 ? 15.989 -5.912 -24.201 1.00 82.69 80 THR A O 1
ATOM 614 N N . PRO A 1 81 ? 17.283 -7.718 -24.570 1.00 80.56 81 PRO A N 1
ATOM 615 C CA . PRO A 1 81 ? 17.295 -8.153 -23.172 1.00 80.56 81 PRO A CA 1
ATOM 616 C C . PRO A 1 81 ? 18.090 -7.217 -22.246 1.00 80.56 81 PRO A C 1
ATOM 618 O O . PRO A 1 81 ? 17.996 -7.350 -21.025 1.00 80.56 81 PRO A O 1
ATOM 621 N N . ASP A 1 82 ? 18.868 -6.279 -22.794 1.00 87.19 82 ASP A N 1
ATOM 622 C CA . ASP A 1 82 ? 19.570 -5.268 -22.008 1.00 87.19 82 ASP A CA 1
ATOM 623 C C . ASP A 1 82 ? 18.619 -4.159 -21.529 1.00 87.19 82 ASP A C 1
ATOM 625 O O . ASP A 1 82 ? 18.125 -3.347 -22.313 1.00 87.19 82 ASP A O 1
ATOM 629 N N . ILE A 1 83 ? 18.407 -4.099 -20.210 1.00 84.94 83 ILE A N 1
ATOM 630 C CA . ILE A 1 83 ? 17.557 -3.096 -19.556 1.00 84.94 83 ILE A CA 1
ATOM 631 C C . ILE A 1 83 ? 18.089 -1.674 -19.784 1.00 84.94 83 ILE A C 1
ATOM 633 O O . ILE A 1 83 ? 17.290 -0.745 -19.905 1.00 84.94 83 ILE A O 1
ATOM 637 N N . ALA A 1 84 ? 19.410 -1.480 -19.854 1.00 86.31 84 ALA A N 1
ATOM 638 C CA . ALA A 1 84 ? 19.997 -0.150 -20.019 1.00 86.31 84 ALA A CA 1
ATOM 639 C C . ALA A 1 84 ? 19.655 0.460 -21.387 1.00 86.31 84 ALA A C 1
ATOM 641 O O . ALA A 1 84 ? 19.405 1.661 -21.492 1.00 86.31 84 ALA A O 1
ATOM 642 N N . ALA A 1 85 ? 19.567 -0.376 -22.421 1.00 84.94 85 ALA A N 1
ATOM 643 C CA . ALA A 1 85 ? 19.239 0.036 -23.781 1.00 84.94 85 ALA A CA 1
ATOM 644 C C . ALA A 1 85 ? 17.758 0.418 -23.980 1.00 84.94 85 ALA A C 1
ATOM 646 O O . ALA A 1 85 ? 17.412 1.043 -24.983 1.00 84.94 85 ALA A O 1
ATOM 647 N N . LEU A 1 86 ? 16.875 0.102 -23.025 1.00 83.94 86 LEU A N 1
ATOM 648 C CA . LEU A 1 86 ? 15.439 0.386 -23.140 1.00 83.94 86 LEU A CA 1
ATOM 649 C C . LEU A 1 86 ? 15.103 1.881 -23.156 1.00 83.94 86 LEU A C 1
ATOM 651 O O . LEU A 1 86 ? 14.068 2.258 -23.696 1.00 83.94 86 LEU A O 1
ATOM 655 N N . GLY A 1 87 ? 15.967 2.740 -22.606 1.00 82.81 87 GLY A N 1
ATOM 656 C CA . GLY A 1 87 ? 15.753 4.192 -22.612 1.00 82.81 87 GLY A CA 1
ATOM 657 C C . GLY A 1 87 ? 15.760 4.826 -24.009 1.00 82.81 87 GLY A C 1
ATOM 658 O O . GLY A 1 87 ? 15.291 5.949 -24.161 1.00 82.81 87 GLY A O 1
ATOM 659 N N . ALA A 1 88 ? 16.274 4.118 -25.020 1.00 82.00 88 ALA A N 1
ATOM 660 C CA . ALA A 1 88 ? 16.336 4.580 -26.406 1.00 82.00 88 ALA A CA 1
ATOM 661 C C . ALA A 1 88 ? 15.135 4.133 -27.263 1.00 82.00 88 ALA A C 1
ATOM 663 O O . ALA A 1 88 ? 15.048 4.505 -28.433 1.00 82.00 88 ALA A O 1
ATOM 664 N N . VAL A 1 89 ? 14.226 3.319 -26.716 1.00 76.56 89 VAL A N 1
ATOM 665 C CA . VAL A 1 89 ? 13.077 2.785 -27.457 1.00 76.56 89 VAL A CA 1
ATOM 666 C C . VAL A 1 89 ? 11.930 3.806 -27.434 1.00 76.56 89 VAL A C 1
ATOM 668 O O . VAL A 1 89 ? 11.590 4.289 -26.353 1.00 76.56 89 VAL A O 1
ATOM 671 N N . PRO A 1 90 ? 11.324 4.155 -28.587 1.00 71.12 90 PRO A N 1
ATOM 672 C CA . PRO A 1 90 ? 10.187 5.072 -28.624 1.00 71.12 90 PRO A CA 1
ATOM 673 C C . PRO A 1 90 ? 8.980 4.509 -27.855 1.00 71.12 90 PRO A C 1
ATOM 675 O O . PRO A 1 90 ? 8.718 3.305 -27.901 1.00 71.12 90 PRO A O 1
ATOM 678 N N . GLY A 1 91 ? 8.295 5.397 -27.123 1.00 64.06 91 GLY A N 1
ATOM 679 C CA . GLY A 1 91 ? 7.141 5.086 -26.268 1.00 64.06 91 GLY A CA 1
ATOM 680 C C . GLY A 1 91 ? 5.815 4.980 -27.005 1.00 64.06 91 GLY A C 1
ATOM 681 O O . GLY A 1 91 ? 5.689 5.586 -28.092 1.00 64.06 91 GLY A O 1
#